Protein AF-A0A8J6MN60-F1 (afdb_monomer_lite)

Sequence (173 aa):
MIEAAKKAGSLRFRLPHSSLISVFGNDWFALKAEAFARFFGTPIFLAIQTVIVAFWIILNATGVFKFDVYPFILLNLAFSLQSAYAAPLILLAQTRQADRDKALSEADAQHREALALASEDRQRLGNEHTQQLLELLKLNTELTRTTHELSLRIEVLTEEMHKRLDRSVSAQS

Radius of gyration: 43.78 Å; chains: 1; bounding box: 80×64×124 Å

Structure (mmCIF, N/CA/C/O backbone):
data_AF-A0A8J6MN60-F1
#
_entry.id   AF-A0A8J6MN60-F1
#
loop_
_atom_site.group_PDB
_atom_site.id
_atom_site.type_symbol
_atom_site.label_atom_id
_atom_site.label_alt_id
_atom_site.label_comp_id
_atom_site.label_asym_id
_atom_site.label_entity_id
_atom_site.label_seq_id
_atom_site.pdbx_PDB_ins_code
_atom_site.Cartn_x
_atom_site.Cartn_y
_atom_site.Cartn_z
_atom_site.occupancy
_atom_site.B_iso_or_equiv
_atom_site.auth_seq_id
_atom_site.auth_comp_id
_atom_site.auth_asym_id
_atom_site.auth_atom_id
_atom_site.pdbx_PDB_model_num
ATOM 1 N N . MET A 1 1 ? -41.541 -16.739 13.805 1.00 48.38 1 MET A N 1
ATOM 2 C CA . MET A 1 1 ? -41.191 -15.363 13.373 1.00 48.38 1 MET A CA 1
ATOM 3 C C . MET A 1 1 ? -39.750 -14.937 13.693 1.00 48.38 1 MET A C 1
ATOM 5 O O . MET A 1 1 ? -39.304 -13.950 13.128 1.00 48.38 1 MET A O 1
ATOM 9 N N . ILE A 1 2 ? -38.986 -15.680 14.506 1.00 48.03 2 ILE A N 1
ATOM 10 C CA . ILE A 1 2 ? -37.600 -15.326 14.884 1.00 48.03 2 ILE A CA 1
ATOM 11 C C . ILE A 1 2 ? -36.569 -15.698 13.787 1.00 48.03 2 ILE A C 1
ATOM 13 O O . ILE A 1 2 ? -35.571 -15.005 13.605 1.00 48.03 2 ILE A O 1
ATOM 17 N N . GLU A 1 3 ? -36.858 -16.712 12.962 1.00 4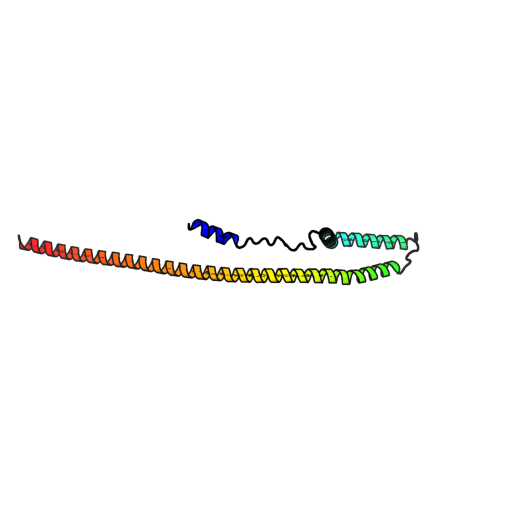5.72 3 GLU A N 1
ATOM 18 C CA . GLU A 1 3 ? -36.008 -17.151 11.836 1.00 45.72 3 GLU A CA 1
ATOM 19 C C . GLU A 1 3 ? -35.826 -16.075 10.742 1.00 45.72 3 GLU A C 1
ATOM 21 O O . GLU A 1 3 ? -34.760 -15.948 10.138 1.00 45.72 3 GLU A O 1
ATOM 26 N N . ALA A 1 4 ? -36.864 -15.262 10.501 1.00 47.38 4 ALA A N 1
ATOM 27 C CA . ALA A 1 4 ? -36.863 -14.240 9.453 1.00 47.38 4 ALA A CA 1
ATOM 28 C C . ALA A 1 4 ? -35.966 -13.036 9.803 1.00 47.38 4 ALA A C 1
ATOM 30 O O . ALA A 1 4 ? -35.353 -12.448 8.914 1.00 47.38 4 ALA A O 1
ATOM 31 N N . ALA A 1 5 ? -35.815 -12.720 11.095 1.00 51.69 5 ALA A N 1
ATOM 32 C CA . ALA A 1 5 ? -34.960 -11.630 11.569 1.00 51.69 5 ALA A CA 1
ATOM 33 C C . ALA A 1 5 ? -33.461 -11.987 11.512 1.00 51.69 5 ALA A C 1
ATOM 35 O O . ALA A 1 5 ? -32.629 -11.132 11.212 1.00 51.69 5 ALA A O 1
ATOM 36 N N . LYS A 1 6 ? -33.102 -13.266 11.705 1.00 51.50 6 LYS A N 1
ATOM 37 C CA . LYS A 1 6 ? -31.703 -13.732 11.641 1.00 51.50 6 LYS A CA 1
ATOM 38 C C . LYS A 1 6 ? -31.141 -13.721 10.213 1.00 51.50 6 LYS A C 1
ATOM 40 O O . LYS A 1 6 ? -29.946 -13.505 10.017 1.00 51.50 6 LYS A O 1
ATOM 45 N N . LYS A 1 7 ? -32.003 -13.890 9.204 1.00 48.72 7 LYS A N 1
ATOM 46 C CA . LYS A 1 7 ? -31.612 -13.850 7.784 1.00 48.72 7 LYS A CA 1
ATOM 47 C C . LYS A 1 7 ? -31.395 -12.423 7.258 1.00 48.72 7 LYS A C 1
ATOM 49 O O . LYS A 1 7 ? -30.645 -12.240 6.303 1.00 48.72 7 LYS A O 1
ATOM 54 N N . ALA A 1 8 ? -31.985 -11.415 7.906 1.00 51.19 8 ALA A N 1
ATOM 55 C CA . ALA A 1 8 ? -31.833 -10.007 7.533 1.00 51.19 8 ALA A CA 1
ATOM 56 C C . ALA A 1 8 ? -30.455 -9.420 7.914 1.00 51.19 8 ALA A C 1
ATOM 58 O O . ALA A 1 8 ? -29.955 -8.531 7.230 1.00 51.19 8 ALA A O 1
ATOM 59 N N . GLY A 1 9 ? -29.800 -9.946 8.958 1.00 50.69 9 GLY A N 1
ATOM 60 C CA . GLY A 1 9 ? -28.492 -9.458 9.419 1.00 50.69 9 G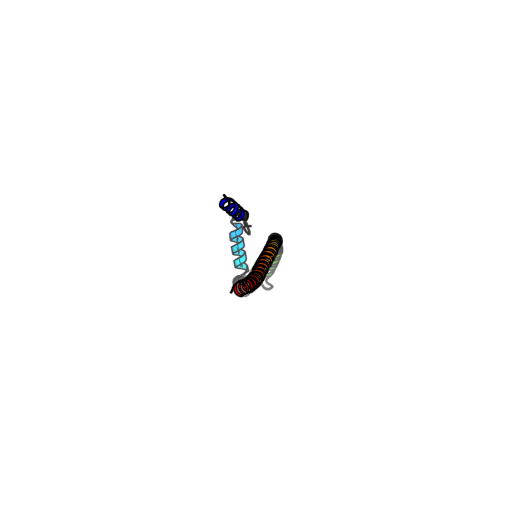LY A CA 1
ATOM 61 C C . GLY A 1 9 ? -27.297 -9.918 8.574 1.00 50.69 9 GLY A C 1
ATOM 62 O O . GLY A 1 9 ? -26.293 -9.215 8.493 1.00 50.69 9 GLY A O 1
ATOM 63 N N . SER A 1 10 ? -27.400 -11.066 7.893 1.00 56.12 10 SER A N 1
ATOM 64 C C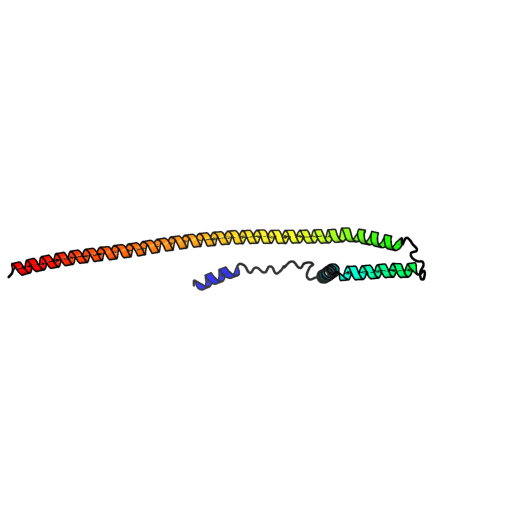A . SER A 1 10 ? -26.271 -11.655 7.148 1.00 56.12 10 SER A CA 1
ATOM 65 C C . SER A 1 10 ? -26.044 -11.035 5.761 1.00 56.12 10 SER A C 1
ATOM 67 O O . SER A 1 10 ? -25.042 -11.337 5.114 1.00 56.12 10 SER A O 1
ATOM 69 N N . LEU A 1 11 ? -26.966 -10.195 5.283 1.00 51.16 11 LEU A N 1
ATOM 70 C CA . LEU A 1 11 ? -26.906 -9.598 3.945 1.00 51.16 11 LEU A CA 1
ATOM 71 C C . LEU A 1 11 ? -26.395 -8.150 3.946 1.00 51.16 11 LEU A C 1
ATOM 73 O O . LEU A 1 11 ? -26.115 -7.617 2.876 1.00 51.16 11 LEU A O 1
ATOM 77 N N . ARG A 1 12 ? -26.202 -7.525 5.120 1.00 58.09 12 ARG A N 1
ATOM 78 C CA . ARG A 1 12 ? -25.795 -6.109 5.231 1.00 58.09 12 ARG A CA 1
ATOM 79 C C . ARG A 1 12 ? -24.393 -5.820 4.677 1.00 58.09 12 ARG A C 1
ATOM 81 O O . ARG A 1 12 ? -24.115 -4.691 4.301 1.00 58.09 12 ARG A O 1
ATOM 88 N N . PHE A 1 13 ? -23.536 -6.839 4.575 1.00 54.94 13 PHE A N 1
ATOM 89 C CA . PHE A 1 13 ? -22.166 -6.715 4.057 1.00 54.94 13 PHE A CA 1
ATOM 90 C C . PHE A 1 13 ? -21.996 -7.150 2.596 1.00 54.94 13 PHE A C 1
ATOM 92 O O . PHE A 1 13 ? -20.879 -7.169 2.092 1.00 54.94 13 PHE A O 1
ATOM 99 N N . ARG A 1 14 ? -23.085 -7.460 1.879 1.00 50.47 14 ARG A N 1
ATOM 100 C CA . ARG A 1 14 ? -23.050 -7.643 0.420 1.00 50.47 14 ARG A CA 1
ATOM 101 C C . ARG A 1 14 ? -23.583 -6.410 -0.305 1.00 50.47 14 ARG A C 1
ATOM 103 O O . ARG A 1 14 ? -24.479 -6.526 -1.135 1.00 50.47 14 ARG A O 1
ATOM 110 N N . LEU A 1 15 ? -23.020 -5.234 -0.017 1.00 60.06 15 LEU A N 1
ATOM 111 C CA . LEU A 1 15 ? -23.019 -4.196 -1.043 1.00 60.06 15 LEU A CA 1
ATOM 112 C C . LEU A 1 15 ? -21.987 -4.603 -2.100 1.00 60.06 15 LEU A C 1
ATOM 114 O O . LEU A 1 15 ? -20.828 -4.844 -1.752 1.00 60.06 15 LEU A O 1
ATOM 118 N N . PRO A 1 16 ? -22.385 -4.699 -3.375 1.00 50.56 16 PRO A N 1
ATOM 119 C CA . PRO A 1 16 ? -21.464 -5.006 -4.441 1.00 50.56 16 PRO A CA 1
ATOM 120 C C . PRO A 1 16 ? -20.548 -3.794 -4.581 1.00 50.56 16 PRO A C 1
ATOM 122 O O . PRO A 1 16 ? -20.933 -2.775 -5.145 1.00 50.56 16 PRO A O 1
ATOM 125 N N . HIS A 1 17 ? -19.311 -3.888 -4.103 1.00 52.78 17 HIS A N 1
ATOM 126 C CA . HIS A 1 17 ? -18.245 -3.079 -4.685 1.00 52.78 17 HIS A CA 1
ATOM 127 C C . HIS A 1 17 ? -17.970 -3.660 -6.078 1.00 52.78 17 HIS A C 1
ATOM 129 O O . HIS A 1 17 ? -16.925 -4.235 -6.321 1.00 52.78 17 HIS A O 1
ATOM 135 N N . SER A 1 18 ? -18.959 -3.608 -6.978 1.00 50.25 18 SER A N 1
ATOM 136 C CA . SER A 1 18 ? -18.836 -4.006 -8.382 1.00 50.25 18 SER A CA 1
ATOM 137 C C . SER A 1 18 ? -18.192 -2.906 -9.222 1.00 50.25 18 SER A C 1
ATOM 139 O O . SER A 1 18 ? -17.868 -3.136 -10.379 1.00 50.25 18 SER A O 1
ATOM 141 N N . SER A 1 19 ? -17.926 -1.738 -8.637 1.00 48.84 19 SER A N 1
ATOM 142 C CA . SER A 1 19 ? -16.917 -0.808 -9.137 1.00 48.84 19 SER A CA 1
ATOM 143 C C . SER A 1 19 ? -15.561 -1.136 -8.507 1.00 48.84 19 SER A C 1
ATOM 145 O O . SER A 1 19 ? -14.918 -0.283 -7.893 1.00 48.84 19 SER A O 1
ATOM 147 N N . LEU A 1 20 ? -15.130 -2.397 -8.616 1.00 51.47 20 LEU A N 1
ATOM 148 C CA . LEU A 1 20 ? -13.723 -2.733 -8.450 1.00 51.47 20 LEU A CA 1
ATOM 149 C C . LEU A 1 20 ? -12.973 -1.967 -9.532 1.00 51.47 20 LEU A C 1
ATOM 151 O O . LEU A 1 20 ? -13.013 -2.349 -10.695 1.00 51.47 20 LEU A O 1
ATOM 155 N N . ILE A 1 21 ? -12.399 -0.831 -9.141 1.00 58.03 21 ILE A N 1
ATOM 156 C CA . ILE A 1 21 ? -11.013 -0.422 -9.386 1.00 58.03 21 ILE A CA 1
ATOM 157 C C . ILE A 1 21 ? -10.366 -1.258 -10.497 1.00 58.03 21 ILE A C 1
ATOM 159 O O . ILE A 1 21 ? -9.461 -2.060 -10.283 1.00 58.03 21 ILE A O 1
ATOM 163 N N . SER A 1 22 ? -10.855 -1.100 -11.720 1.00 53.47 22 SER A N 1
ATOM 164 C CA . SER A 1 22 ? -10.148 -1.604 -12.875 1.00 53.47 22 SER A CA 1
ATOM 165 C C . SER A 1 22 ? -8.894 -0.753 -12.951 1.00 53.47 22 SER A C 1
ATOM 167 O O . SER A 1 22 ? -8.986 0.469 -13.087 1.00 53.47 22 SER A O 1
ATOM 169 N N . VAL A 1 23 ? -7.738 -1.397 -12.825 1.00 56.84 23 VAL A N 1
ATOM 170 C CA . VAL A 1 23 ? -6.397 -0.795 -12.782 1.00 56.84 23 VAL A CA 1
ATOM 171 C C . VAL A 1 23 ? -6.194 0.256 -13.894 1.00 56.84 23 VAL A C 1
ATOM 173 O O . VAL A 1 23 ? -5.387 1.170 -13.737 1.00 56.84 23 VAL A O 1
ATOM 176 N N . PHE A 1 24 ? -6.976 0.183 -14.976 1.00 55.97 24 PHE A N 1
ATOM 177 C CA . PHE A 1 24 ? -6.960 1.089 -16.124 1.00 55.97 24 PHE A CA 1
ATOM 178 C C . PHE A 1 24 ? -8.322 1.233 -16.845 1.00 55.97 24 PHE A C 1
ATOM 180 O O . PHE A 1 24 ? -8.341 1.542 -18.033 1.00 55.97 24 PHE A O 1
ATOM 187 N N . GLY A 1 25 ? -9.452 1.011 -16.171 1.00 59.00 25 GLY A N 1
ATOM 188 C CA . GLY A 1 25 ? -10.741 0.841 -16.867 1.00 59.00 25 GLY A CA 1
ATOM 189 C C . GLY A 1 25 ? -10.924 -0.600 -17.359 1.00 59.00 25 GLY A C 1
ATOM 190 O O . GLY A 1 25 ? -9.960 -1.363 -17.413 1.00 59.00 25 GLY A O 1
ATOM 191 N N . ASN A 1 26 ? -12.130 -0.987 -17.776 1.00 64.94 26 ASN A N 1
ATOM 192 C CA . ASN A 1 26 ? -12.329 -2.179 -18.621 1.00 64.94 26 ASN A CA 1
ATOM 193 C C . ASN A 1 26 ? -11.971 -1.871 -20.095 1.00 64.94 26 ASN A C 1
ATOM 195 O O . ASN A 1 26 ? -12.577 -2.385 -21.032 1.00 64.94 26 ASN A O 1
ATOM 199 N N . ASP A 1 27 ? -11.013 -0.966 -20.285 1.00 74.06 27 ASP A N 1
ATOM 200 C CA . ASP A 1 27 ? -10.687 -0.335 -21.550 1.00 74.06 27 ASP A CA 1
ATOM 201 C C . ASP A 1 27 ? -9.469 -1.007 -22.189 1.00 74.06 27 ASP A C 1
ATOM 203 O O . ASP A 1 27 ? -8.622 -1.611 -21.528 1.00 74.06 27 ASP A O 1
ATOM 207 N N . TRP A 1 28 ? -9.308 -0.820 -23.497 1.00 76.69 28 TRP A N 1
ATOM 208 C CA . TRP A 1 28 ? -8.136 -1.272 -24.258 1.00 76.69 28 TRP A CA 1
ATOM 209 C C . TRP A 1 28 ? -6.788 -0.805 -23.663 1.00 76.69 28 TRP A C 1
ATOM 211 O O . TRP A 1 28 ? -5.768 -1.484 -23.808 1.00 76.69 28 TRP A O 1
ATOM 221 N N . PHE A 1 29 ? -6.775 0.327 -22.948 1.00 73.38 29 PHE A N 1
ATOM 222 C CA . PHE A 1 29 ? -5.589 0.845 -22.263 1.00 73.38 29 PHE A CA 1
ATOM 223 C C . PHE A 1 29 ? -5.137 -0.060 -21.104 1.00 73.38 29 PHE A C 1
ATOM 225 O O . PHE A 1 29 ? -3.939 -0.180 -20.854 1.00 73.38 29 PHE A O 1
ATOM 232 N N . ALA A 1 30 ? -6.071 -0.751 -20.448 1.00 72.19 30 ALA A N 1
ATOM 233 C CA . ALA A 1 30 ? -5.786 -1.671 -19.353 1.00 72.19 30 ALA A CA 1
ATOM 234 C C . ALA A 1 30 ? -5.016 -2.897 -19.787 1.00 72.19 30 ALA A C 1
ATOM 236 O O . ALA A 1 30 ? -3.959 -3.200 -19.236 1.00 72.19 30 ALA A O 1
ATOM 237 N N . LEU A 1 31 ? -5.515 -3.536 -20.839 1.00 78.81 31 LEU A N 1
ATOM 238 C CA . LEU A 1 31 ? -4.892 -4.702 -21.445 1.00 78.81 31 LEU A CA 1
ATOM 239 C C . LEU A 1 31 ? -3.482 -4.364 -21.940 1.00 78.81 31 LEU A C 1
ATOM 241 O O . LEU A 1 31 ? -2.538 -5.125 -21.728 1.00 78.81 31 LEU A O 1
ATOM 245 N N . LYS A 1 32 ? -3.317 -3.180 -22.546 1.00 78.25 32 LYS A N 1
ATOM 246 C CA . LYS A 1 32 ? -2.002 -2.690 -22.964 1.00 78.25 32 LYS A CA 1
ATOM 247 C C . LYS A 1 32 ? -1.069 -2.453 -21.791 1.00 78.25 32 LYS A C 1
ATOM 249 O O . LYS A 1 32 ? 0.076 -2.887 -21.845 1.00 78.25 32 LYS A O 1
ATOM 254 N N . ALA A 1 33 ? -1.525 -1.771 -20.753 1.00 76.12 33 ALA A N 1
ATOM 255 C CA . ALA A 1 33 ? -0.681 -1.471 -19.612 1.00 76.12 33 ALA A CA 1
ATOM 256 C C . ALA A 1 33 ? -0.289 -2.737 -18.828 1.00 76.12 33 ALA A C 1
ATOM 258 O O . ALA A 1 33 ? 0.848 -2.833 -18.377 1.00 76.12 33 ALA A O 1
ATOM 259 N N . GLU A 1 34 ? -1.165 -3.743 -18.747 1.00 78.94 34 GLU A N 1
ATOM 260 C CA . GLU A 1 34 ? -0.836 -5.067 -18.202 1.00 78.94 34 GLU A CA 1
ATOM 261 C C . GLU A 1 34 ? 0.218 -5.793 -19.057 1.00 78.94 34 GLU A C 1
ATOM 263 O O . GLU A 1 34 ? 1.160 -6.388 -18.531 1.00 78.94 34 GLU A O 1
ATOM 268 N N . ALA A 1 35 ? 0.103 -5.730 -20.388 1.00 80.12 35 ALA A N 1
ATOM 269 C CA . ALA A 1 35 ? 1.114 -6.275 -21.293 1.00 80.12 35 ALA A CA 1
ATOM 270 C C . ALA A 1 35 ? 2.468 -5.555 -21.148 1.00 80.12 35 ALA A C 1
ATOM 272 O O . ALA A 1 35 ? 3.499 -6.217 -21.040 1.00 80.12 35 ALA A O 1
ATOM 273 N N . PHE A 1 36 ? 2.469 -4.221 -21.069 1.00 79.06 36 PHE A N 1
ATOM 274 C CA . PHE A 1 36 ? 3.676 -3.427 -20.829 1.00 79.06 36 PHE A CA 1
ATOM 275 C C . PHE A 1 36 ? 4.312 -3.746 -19.471 1.00 79.06 36 PHE A C 1
ATOM 277 O O . PHE A 1 36 ? 5.519 -3.966 -19.410 1.00 79.06 36 PHE A O 1
ATOM 284 N N . ALA A 1 37 ? 3.525 -3.835 -18.397 1.00 79.69 37 ALA A N 1
ATOM 285 C CA . ALA A 1 37 ? 4.031 -4.164 -17.065 1.00 79.69 37 ALA A CA 1
ATOM 286 C C . ALA A 1 37 ? 4.705 -5.545 -17.031 1.00 79.69 37 ALA A C 1
ATOM 288 O O . ALA A 1 37 ? 5.811 -5.683 -16.508 1.00 79.69 37 ALA A O 1
ATOM 289 N N . ARG A 1 38 ? 4.086 -6.558 -17.652 1.00 80.69 38 ARG A N 1
ATOM 290 C CA . ARG A 1 38 ? 4.682 -7.900 -17.775 1.00 80.69 38 ARG A CA 1
ATOM 291 C C . ARG A 1 38 ? 5.956 -7.897 -18.619 1.00 80.69 38 ARG A C 1
ATOM 293 O O . ARG A 1 38 ? 6.916 -8.588 -18.283 1.00 80.69 38 ARG A O 1
ATOM 300 N N . PHE A 1 39 ? 5.986 -7.104 -19.687 1.00 80.56 39 PHE A N 1
ATOM 301 C CA . PHE A 1 39 ? 7.143 -7.002 -20.572 1.00 80.56 39 PHE A CA 1
ATOM 302 C C . PHE A 1 39 ? 8.359 -6.373 -19.874 1.00 80.56 39 PHE A C 1
ATOM 304 O O . PHE A 1 39 ? 9.443 -6.951 -19.907 1.00 80.56 39 PHE A O 1
ATOM 311 N N . PHE A 1 40 ? 8.178 -5.246 -19.177 1.00 79.94 40 PHE A N 1
ATOM 312 C CA . PHE A 1 40 ? 9.258 -4.575 -18.440 1.00 79.94 40 PHE A CA 1
ATOM 313 C C . PHE A 1 40 ? 9.704 -5.323 -17.173 1.00 79.94 40 PHE A C 1
ATOM 315 O O . PHE A 1 40 ? 10.838 -5.148 -16.738 1.00 79.94 40 PHE A O 1
ATOM 322 N N . GLY A 1 41 ? 8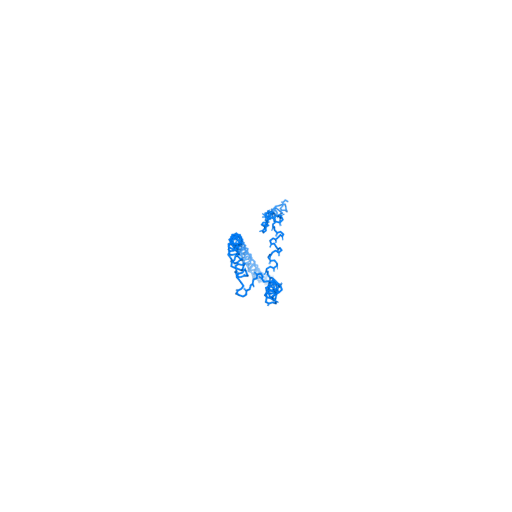.849 -6.170 -16.588 1.00 74.25 41 GLY A N 1
ATOM 323 C CA . GLY A 1 41 ? 9.186 -6.981 -15.411 1.00 74.25 41 GLY A CA 1
ATOM 324 C C . GLY A 1 41 ? 10.047 -8.217 -15.700 1.00 74.25 41 GLY A C 1
ATOM 325 O O . GLY A 1 41 ? 10.452 -8.906 -14.767 1.00 74.25 41 GLY A O 1
ATOM 326 N N . THR A 1 42 ? 10.329 -8.519 -16.972 1.00 88.44 42 THR A N 1
ATOM 327 C CA . THR A 1 42 ? 11.040 -9.739 -17.376 1.00 88.44 42 THR A CA 1
ATOM 328 C C . THR A 1 42 ? 12.487 -9.417 -17.789 1.00 88.44 42 THR A C 1
ATOM 330 O O . THR A 1 42 ? 12.694 -8.484 -18.568 1.00 88.44 42 THR A O 1
ATOM 333 N N . PRO A 1 43 ? 13.508 -10.208 -17.388 1.00 87.25 43 PRO A N 1
ATOM 334 C CA . PRO A 1 43 ? 14.911 -9.989 -17.795 1.00 87.25 43 PRO A CA 1
ATOM 335 C C . PRO A 1 43 ? 15.138 -10.054 -19.318 1.00 87.25 43 PRO A C 1
ATOM 337 O O . PRO A 1 43 ? 16.157 -9.594 -19.829 1.00 87.25 43 PRO A O 1
ATOM 340 N N . ILE A 1 44 ? 14.162 -10.589 -20.053 1.00 87.50 44 ILE A N 1
ATOM 341 C CA . ILE A 1 44 ? 14.142 -10.673 -21.515 1.00 87.50 44 ILE A CA 1
ATOM 342 C C . ILE A 1 44 ? 14.192 -9.283 -22.167 1.00 87.50 44 ILE A C 1
ATOM 344 O O . ILE A 1 44 ? 14.843 -9.136 -23.200 1.00 87.50 44 ILE A O 1
ATOM 348 N N . PHE A 1 45 ? 13.573 -8.255 -21.571 1.00 88.88 45 PHE A N 1
ATOM 349 C CA . PHE A 1 45 ? 13.612 -6.898 -22.127 1.00 88.88 45 PHE A CA 1
ATOM 350 C C . PHE A 1 45 ? 15.048 -6.369 -22.232 1.00 88.88 45 PHE A C 1
ATOM 352 O O . PHE A 1 45 ? 15.458 -5.883 -23.287 1.00 88.88 45 PHE A O 1
ATOM 359 N N . LEU A 1 46 ? 15.832 -6.529 -21.161 1.00 89.50 46 LEU A N 1
ATOM 360 C CA . LEU A 1 46 ? 17.232 -6.107 -21.134 1.00 89.50 46 LEU A CA 1
ATOM 361 C C . LEU A 1 46 ? 18.069 -6.885 -22.155 1.00 89.50 46 LEU A C 1
ATOM 363 O O . LEU A 1 46 ? 18.856 -6.279 -22.875 1.00 89.50 46 LEU A O 1
ATOM 367 N N . ALA A 1 47 ? 17.851 -8.197 -22.280 1.00 92.44 47 ALA A N 1
ATOM 368 C CA . ALA A 1 47 ? 18.555 -9.019 -23.264 1.00 92.44 47 ALA A CA 1
ATOM 369 C C . ALA A 1 47 ? 18.289 -8.556 -24.709 1.00 92.44 47 ALA A C 1
ATOM 371 O O . ALA A 1 47 ? 19.230 -8.383 -25.483 1.00 92.44 47 ALA A O 1
ATOM 372 N N . ILE A 1 48 ? 17.024 -8.298 -25.064 1.00 91.88 48 ILE A N 1
ATOM 373 C CA . ILE A 1 48 ? 16.651 -7.791 -26.394 1.00 91.88 48 ILE A CA 1
ATOM 374 C C . ILE A 1 48 ? 17.287 -6.416 -26.646 1.00 91.88 48 ILE A C 1
ATOM 376 O O . ILE A 1 48 ? 17.885 -6.207 -27.702 1.00 91.88 48 ILE A O 1
ATOM 380 N N . GLN A 1 49 ? 17.218 -5.498 -25.674 1.00 90.56 49 GLN A N 1
ATOM 381 C CA . GLN A 1 49 ? 17.820 -4.165 -25.779 1.00 90.56 49 GLN A CA 1
ATOM 382 C C . GLN A 1 49 ? 19.334 -4.252 -26.040 1.00 90.56 49 GLN A C 1
ATOM 384 O O . GLN A 1 49 ? 19.844 -3.579 -26.935 1.00 90.56 49 GLN A O 1
ATOM 389 N N . THR A 1 50 ? 20.055 -5.106 -25.307 1.00 91.81 50 THR A N 1
ATOM 390 C CA . THR A 1 50 ? 21.501 -5.302 -25.492 1.00 91.81 50 THR A CA 1
ATOM 391 C C . THR A 1 50 ? 21.834 -5.859 -26.874 1.00 91.81 50 THR A C 1
ATOM 393 O O . THR A 1 50 ? 22.775 -5.379 -27.504 1.00 91.81 50 THR A O 1
ATOM 396 N N . VAL A 1 51 ? 21.059 -6.825 -27.378 1.00 95.06 51 VAL A N 1
ATOM 397 C CA . VAL A 1 51 ? 21.266 -7.396 -28.720 1.00 95.06 51 VAL A CA 1
ATOM 398 C C . VAL A 1 51 ? 21.076 -6.339 -29.807 1.00 95.06 51 VAL A C 1
ATOM 400 O O . VAL A 1 51 ? 21.905 -6.248 -30.709 1.00 95.06 51 VAL A O 1
ATOM 403 N N . ILE A 1 52 ? 20.036 -5.506 -29.707 1.00 91.44 52 ILE A N 1
ATOM 404 C CA . ILE A 1 52 ? 19.777 -4.424 -30.671 1.00 91.44 52 ILE A CA 1
ATOM 405 C C . ILE A 1 52 ? 20.943 -3.428 -30.699 1.00 91.44 52 ILE A C 1
ATOM 407 O O . ILE A 1 52 ? 21.424 -3.065 -31.773 1.00 91.44 52 ILE A O 1
ATOM 411 N N . VAL A 1 53 ? 21.431 -3.015 -29.527 1.00 90.06 53 VAL A N 1
ATOM 412 C CA . VAL A 1 53 ? 22.551 -2.069 -29.408 1.00 90.06 53 VAL A CA 1
ATOM 413 C C . VAL A 1 53 ? 23.844 -2.672 -29.953 1.00 90.06 53 VAL A C 1
ATOM 415 O O . VAL A 1 53 ? 24.541 -2.027 -30.734 1.00 90.06 53 VAL A O 1
ATOM 418 N N . ALA A 1 54 ? 24.151 -3.919 -29.592 1.00 90.44 54 ALA A N 1
ATOM 419 C CA . ALA A 1 54 ? 25.328 -4.621 -30.093 1.00 90.44 54 ALA A CA 1
ATOM 420 C C . ALA A 1 54 ? 25.283 -4.769 -31.621 1.00 90.44 54 ALA A C 1
ATOM 422 O O . ALA A 1 54 ? 26.272 -4.496 -32.299 1.00 90.44 54 ALA A O 1
ATOM 423 N N . PHE A 1 55 ? 24.122 -5.130 -32.173 1.00 90.25 55 PHE A N 1
ATOM 424 C CA . PHE A 1 55 ? 23.912 -5.224 -33.614 1.00 90.25 55 PHE A CA 1
ATOM 425 C C . PHE A 1 55 ? 24.125 -3.876 -34.318 1.00 90.25 55 PHE A C 1
ATOM 427 O O . PHE A 1 55 ? 24.823 -3.818 -35.330 1.00 90.25 55 PHE A O 1
ATOM 434 N N . TRP A 1 56 ? 23.604 -2.780 -33.755 1.00 86.31 56 TRP A N 1
ATOM 435 C CA . TRP A 1 56 ? 23.798 -1.427 -34.287 1.00 86.31 56 TRP A CA 1
ATOM 436 C C . TRP A 1 56 ? 25.275 -1.020 -34.332 1.00 86.31 56 TRP A C 1
ATOM 438 O O . TRP A 1 56 ? 25.745 -0.487 -35.342 1.00 86.31 56 TRP A O 1
ATOM 448 N N . ILE A 1 57 ? 26.015 -1.305 -33.256 1.00 85.62 57 ILE A N 1
ATOM 449 C CA . ILE A 1 57 ? 27.454 -1.037 -33.169 1.00 85.62 57 ILE A CA 1
ATOM 450 C C . ILE A 1 57 ? 28.208 -1.856 -34.223 1.00 85.62 57 ILE A C 1
ATOM 452 O O . ILE A 1 57 ? 29.021 -1.291 -34.947 1.00 85.62 57 ILE A O 1
ATOM 456 N N . ILE A 1 58 ? 27.920 -3.157 -34.363 1.00 86.12 58 ILE A N 1
ATOM 457 C CA . ILE A 1 58 ? 28.590 -4.043 -35.333 1.00 86.12 58 ILE A CA 1
ATOM 458 C C . ILE A 1 58 ? 28.342 -3.581 -36.778 1.00 86.12 58 ILE A C 1
ATOM 460 O O . ILE A 1 58 ? 29.284 -3.508 -37.571 1.00 86.12 58 ILE A O 1
ATOM 464 N N . LEU A 1 59 ? 27.102 -3.227 -37.134 1.00 84.12 59 LEU A N 1
ATOM 465 C CA . LEU A 1 59 ? 26.776 -2.746 -38.482 1.00 84.12 59 LEU A CA 1
ATOM 466 C C . LEU A 1 59 ? 27.495 -1.437 -38.841 1.00 84.12 59 LEU A C 1
ATOM 468 O O . LEU A 1 59 ? 27.988 -1.298 -39.960 1.00 84.12 59 LEU A O 1
ATOM 472 N N . ASN A 1 60 ? 27.587 -0.488 -37.904 1.00 81.31 60 ASN A N 1
ATOM 473 C CA . ASN A 1 60 ? 28.276 0.783 -38.149 1.00 81.31 60 ASN A CA 1
ATOM 474 C C . ASN A 1 60 ? 29.808 0.629 -38.095 1.00 81.31 60 ASN A C 1
ATOM 476 O O . ASN A 1 60 ? 30.517 1.249 -38.887 1.00 81.31 60 ASN A O 1
ATOM 480 N N . ALA A 1 61 ? 30.333 -0.239 -37.222 1.00 77.75 61 ALA A N 1
ATOM 481 C CA . ALA A 1 61 ? 31.768 -0.504 -37.099 1.00 77.75 61 ALA A CA 1
ATOM 482 C C . ALA A 1 61 ? 32.352 -1.248 -38.312 1.00 77.75 61 ALA A C 1
ATOM 484 O O . ALA A 1 61 ? 33.496 -1.008 -38.687 1.00 77.75 61 ALA A O 1
ATOM 485 N N . THR A 1 62 ? 31.570 -2.121 -38.957 1.00 77.75 62 THR A N 1
ATOM 486 C CA . THR A 1 62 ? 31.986 -2.845 -40.175 1.00 77.75 62 THR A CA 1
ATOM 487 C C . THR A 1 62 ? 31.996 -1.969 -41.434 1.00 77.75 62 THR A C 1
ATOM 489 O O . THR A 1 62 ? 32.423 -2.421 -42.493 1.00 77.75 62 THR A O 1
ATOM 492 N N . GLY A 1 63 ? 31.566 -0.703 -41.339 1.00 65.88 63 GLY A N 1
ATOM 493 C CA . GLY A 1 63 ? 31.669 0.277 -42.423 1.00 65.88 63 GLY A CA 1
ATOM 494 C C . GLY A 1 63 ? 30.723 0.041 -43.604 1.00 65.88 63 GLY A C 1
ATOM 495 O O . GLY A 1 63 ? 30.826 0.756 -44.600 1.00 65.88 63 GLY A O 1
ATOM 496 N N . VAL A 1 64 ? 29.796 -0.920 -43.493 1.00 61.78 64 VAL A N 1
ATOM 497 C CA . VAL A 1 64 ? 28.796 -1.249 -44.527 1.00 61.78 64 VAL A CA 1
ATOM 498 C C . VAL A 1 64 ? 27.823 -0.082 -44.733 1.00 61.78 64 VAL A C 1
ATOM 500 O O . VAL A 1 64 ? 27.455 0.232 -45.861 1.00 61.78 64 VAL A O 1
ATOM 503 N N . PHE A 1 65 ? 27.479 0.619 -43.649 1.00 60.34 65 PHE A N 1
ATOM 504 C CA . PHE A 1 65 ? 26.733 1.875 -43.660 1.00 60.34 65 PHE A CA 1
ATOM 505 C C . PHE A 1 65 ? 27.450 2.882 -42.749 1.00 60.34 65 PHE A C 1
ATOM 507 O O . PHE A 1 65 ? 27.504 2.695 -41.538 1.00 60.34 65 PHE A O 1
ATOM 514 N N . LYS A 1 66 ? 28.013 3.964 -43.307 1.00 62.72 66 LYS A N 1
ATOM 515 C CA . LYS A 1 66 ? 28.672 5.048 -42.540 1.00 62.72 66 LYS A CA 1
ATOM 516 C C . LYS A 1 66 ? 27.654 6.040 -41.958 1.00 62.72 66 LYS A C 1
ATOM 518 O O . LYS A 1 66 ? 27.783 7.244 -42.155 1.00 62.72 66 LYS A O 1
ATOM 523 N N . PHE A 1 67 ? 26.606 5.532 -41.318 1.00 66.56 67 PHE A N 1
ATOM 524 C CA . PHE A 1 67 ? 25.520 6.371 -40.807 1.00 66.56 67 PHE A CA 1
ATOM 525 C C . PHE A 1 67 ? 25.861 6.969 -39.431 1.00 66.56 67 PHE A C 1
ATOM 527 O O . PHE A 1 67 ? 25.505 8.112 -39.166 1.00 66.56 67 PHE A O 1
ATOM 534 N N . ASP A 1 68 ? 26.602 6.233 -38.588 1.00 71.50 68 ASP A N 1
ATOM 535 C CA . ASP A 1 68 ? 27.025 6.670 -37.249 1.00 71.50 68 ASP A CA 1
ATOM 536 C C . ASP A 1 68 ? 28.466 6.202 -36.940 1.00 71.50 68 ASP A C 1
ATOM 538 O O . ASP A 1 68 ? 28.697 5.171 -36.308 1.00 71.50 68 ASP A O 1
ATOM 542 N N . VAL A 1 69 ? 29.465 6.930 -37.457 1.00 69.44 69 VAL A N 1
ATOM 543 C CA . VAL A 1 69 ? 30.898 6.651 -37.222 1.00 69.44 69 VAL A CA 1
ATOM 544 C C . VAL A 1 69 ? 31.268 7.013 -35.776 1.00 69.44 69 VAL A C 1
ATOM 546 O O . VAL A 1 69 ? 30.685 7.926 -35.193 1.00 69.44 69 VAL A O 1
ATOM 549 N N . TYR A 1 70 ? 32.236 6.302 -35.185 1.00 67.94 70 TYR A N 1
ATOM 550 C CA . TYR A 1 70 ? 32.761 6.586 -33.842 1.00 67.94 70 TYR A CA 1
ATOM 551 C C . TYR A 1 70 ? 32.990 8.102 -33.661 1.00 67.94 70 TYR A C 1
ATOM 553 O O . TYR A 1 70 ? 33.740 8.673 -34.461 1.00 67.94 70 TYR A O 1
ATOM 561 N N . PRO A 1 71 ? 32.338 8.777 -32.686 1.00 68.50 71 PRO A N 1
ATOM 562 C CA . PRO A 1 71 ? 31.861 8.284 -31.381 1.00 68.50 71 PRO A CA 1
ATOM 563 C C . PRO A 1 71 ? 30.334 8.022 -31.226 1.00 68.50 71 PRO A C 1
ATOM 565 O O . PRO A 1 71 ? 29.787 8.258 -30.149 1.00 68.50 71 PRO A O 1
ATOM 568 N N . PHE A 1 72 ? 29.635 7.519 -32.253 1.00 82.25 72 PHE A N 1
ATOM 569 C CA . PHE A 1 72 ? 28.208 7.119 -32.196 1.00 82.25 72 PHE A CA 1
ATOM 570 C C . PHE A 1 72 ? 27.255 8.213 -31.665 1.00 82.25 72 PHE A C 1
ATOM 572 O O . PHE A 1 72 ? 26.586 8.061 -30.635 1.00 82.25 72 PHE A O 1
ATOM 579 N N . ILE A 1 73 ? 27.225 9.366 -32.336 1.00 84.88 73 ILE A N 1
ATOM 580 C CA . ILE A 1 73 ? 26.453 10.532 -31.886 1.00 84.88 73 ILE A CA 1
ATOM 581 C C . ILE A 1 73 ? 24.943 10.272 -31.924 1.00 84.88 73 ILE A C 1
ATOM 583 O O . ILE A 1 73 ? 24.223 10.716 -31.029 1.00 84.88 73 ILE A O 1
ATOM 587 N N . LEU A 1 74 ? 24.459 9.525 -32.920 1.00 86.00 74 LEU A N 1
ATOM 588 C CA . LEU A 1 74 ? 23.030 9.253 -33.076 1.00 86.00 74 LEU A CA 1
ATOM 589 C C . LEU A 1 74 ? 22.539 8.272 -32.015 1.00 86.00 74 LEU A C 1
ATOM 591 O O . LEU A 1 74 ? 21.477 8.489 -31.432 1.00 86.00 74 LEU A O 1
ATOM 595 N N . LEU A 1 75 ? 23.330 7.237 -31.720 1.00 87.50 75 LEU A N 1
ATOM 596 C CA . LEU A 1 75 ? 23.025 6.296 -30.645 1.00 87.50 75 LEU A CA 1
ATOM 597 C C . LEU A 1 75 ? 22.945 7.010 -29.287 1.00 87.50 75 LEU A C 1
ATOM 599 O O . LEU A 1 75 ? 21.981 6.831 -28.542 1.00 87.50 75 LEU A O 1
ATOM 603 N N . ASN A 1 76 ? 23.922 7.869 -28.989 1.00 88.44 76 ASN A N 1
ATOM 604 C CA . ASN A 1 76 ? 23.931 8.660 -27.758 1.00 88.44 76 ASN A CA 1
ATOM 605 C C . ASN A 1 76 ? 22.736 9.618 -27.673 1.00 88.44 76 ASN A C 1
ATOM 607 O O . ASN A 1 76 ? 22.119 9.754 -26.611 1.00 88.44 76 ASN A O 1
ATOM 611 N N . LEU A 1 77 ? 22.368 10.252 -28.788 1.00 89.56 77 LEU A N 1
ATOM 612 C CA . LEU A 1 77 ? 21.206 11.132 -28.846 1.00 89.56 77 LEU A CA 1
ATOM 613 C C . LEU A 1 77 ? 19.903 10.354 -28.609 1.00 89.56 77 LEU A C 1
ATOM 615 O O . LEU A 1 77 ? 19.051 10.803 -27.841 1.00 89.56 77 LEU A O 1
ATOM 619 N N . ALA A 1 78 ? 19.770 9.167 -29.204 1.00 90.00 78 ALA A N 1
ATOM 620 C CA . ALA A 1 78 ? 18.611 8.301 -29.020 1.00 90.00 78 ALA A CA 1
ATOM 621 C C . ALA A 1 78 ? 18.452 7.863 -27.556 1.00 90.00 78 ALA A C 1
ATOM 623 O O . ALA A 1 78 ? 17.358 7.974 -27.006 1.00 90.00 78 ALA A O 1
ATOM 624 N N . PHE A 1 79 ? 19.533 7.444 -26.891 1.00 91.06 79 PHE A N 1
ATOM 625 C CA . PHE A 1 79 ? 19.503 7.095 -25.465 1.00 91.06 79 PHE A CA 1
ATOM 626 C C . PHE A 1 79 ? 19.191 8.283 -24.554 1.00 91.06 79 PHE A C 1
ATOM 628 O O . PHE A 1 79 ? 18.451 8.141 -23.573 1.00 91.06 79 PHE A O 1
ATOM 635 N N . SER A 1 80 ? 19.727 9.459 -24.884 1.00 93.81 80 SER A N 1
ATOM 636 C CA . SER A 1 80 ? 19.443 10.691 -24.145 1.00 93.81 80 SER A CA 1
ATOM 637 C C . SER A 1 80 ? 17.955 11.029 -24.223 1.00 93.81 80 SER A C 1
ATOM 639 O O . SER A 1 80 ? 17.317 11.270 -23.198 1.00 93.81 80 SER A O 1
ATOM 641 N N . LEU A 1 81 ? 17.368 10.950 -25.421 1.00 93.75 81 LEU A N 1
ATOM 642 C CA . LEU A 1 81 ? 15.935 11.153 -25.620 1.00 93.75 81 LEU A CA 1
ATOM 643 C C . LEU A 1 81 ? 15.095 10.061 -24.940 1.00 93.75 81 LEU A C 1
ATOM 645 O O . LEU A 1 81 ? 14.090 10.373 -24.303 1.00 93.75 81 LEU A O 1
ATOM 649 N N . GLN A 1 82 ? 15.518 8.796 -25.031 1.00 94.12 82 GLN A N 1
ATOM 650 C CA . GLN A 1 82 ? 14.849 7.669 -24.379 1.00 94.12 82 GLN A CA 1
ATOM 651 C C . GLN A 1 82 ? 14.733 7.911 -22.872 1.00 94.12 82 GLN A C 1
ATOM 653 O O . GLN A 1 82 ? 13.654 7.760 -22.304 1.00 94.12 82 GLN A O 1
ATOM 658 N N . SER A 1 83 ? 15.822 8.344 -22.237 1.00 93.25 83 SER A N 1
ATOM 659 C CA . SER A 1 83 ? 15.851 8.655 -20.805 1.00 93.25 83 SER A CA 1
ATOM 660 C C . SER A 1 83 ? 14.989 9.877 -20.475 1.00 93.25 83 SER A C 1
ATOM 662 O O . SER A 1 83 ? 14.210 9.845 -19.521 1.00 93.25 83 SER A O 1
ATOM 664 N N . ALA A 1 84 ? 15.073 10.926 -21.299 1.00 96.06 84 ALA A N 1
ATOM 665 C CA . ALA A 1 84 ? 14.314 12.160 -21.118 1.00 96.06 84 ALA A CA 1
ATOM 666 C C . ALA A 1 84 ? 12.794 11.951 -21.204 1.00 96.06 84 ALA A C 1
ATOM 668 O O . ALA A 1 84 ? 12.057 12.599 -20.466 1.00 96.06 84 ALA A O 1
ATOM 669 N N . TYR A 1 85 ? 12.314 11.043 -22.061 1.00 94.69 85 TYR A N 1
ATOM 670 C CA . TYR A 1 85 ? 10.889 10.705 -22.152 1.00 94.69 85 TYR A CA 1
ATOM 671 C C . TYR A 1 85 ? 10.456 9.640 -21.133 1.00 94.69 85 TYR A C 1
ATOM 673 O O . TYR A 1 85 ? 9.324 9.667 -20.647 1.00 94.69 85 TYR A O 1
ATOM 681 N N . ALA A 1 86 ? 11.353 8.722 -20.761 1.00 91.12 86 ALA A N 1
ATOM 682 C CA . ALA A 1 86 ? 11.063 7.713 -19.749 1.00 91.12 86 ALA A CA 1
ATOM 683 C C . ALA A 1 86 ? 10.793 8.345 -18.378 1.00 91.12 86 ALA A C 1
ATOM 685 O O . ALA A 1 86 ? 9.819 7.974 -17.732 1.00 91.12 86 ALA A O 1
ATOM 686 N N . ALA A 1 87 ? 11.596 9.324 -17.949 1.00 93.50 87 ALA A N 1
ATOM 687 C CA . ALA A 1 87 ? 11.449 9.968 -16.642 1.00 93.50 87 ALA A CA 1
ATOM 688 C C . ALA A 1 87 ? 10.031 10.527 -16.358 1.00 93.50 87 ALA A C 1
ATOM 690 O O . ALA A 1 87 ? 9.438 10.132 -15.352 1.00 93.50 87 ALA A O 1
ATOM 691 N N . PRO A 1 88 ? 9.428 11.381 -17.212 1.00 93.12 88 PRO A N 1
ATOM 692 C CA . PRO A 1 88 ? 8.077 11.892 -16.981 1.00 93.12 88 PRO A CA 1
ATOM 693 C C . PRO A 1 88 ? 7.000 10.807 -17.103 1.00 93.12 88 PRO A C 1
ATOM 695 O O . PRO A 1 88 ? 6.015 10.846 -16.370 1.00 93.12 88 PRO A O 1
ATOM 698 N N . LEU A 1 89 ? 7.176 9.816 -17.984 1.00 88.00 89 LEU A N 1
ATOM 699 C CA . LEU A 1 89 ? 6.229 8.705 -18.113 1.00 88.00 89 LEU A CA 1
ATOM 700 C C . LEU A 1 89 ? 6.239 7.819 -16.860 1.00 88.00 89 LEU A C 1
ATOM 702 O O . LEU A 1 89 ? 5.179 7.439 -16.365 1.00 88.00 89 LEU A O 1
ATOM 706 N N . ILE A 1 90 ? 7.426 7.543 -16.314 1.00 89.38 90 ILE A N 1
ATOM 707 C CA . ILE A 1 90 ? 7.602 6.839 -15.042 1.00 89.38 90 ILE A CA 1
ATOM 708 C C . ILE A 1 90 ? 6.978 7.653 -13.910 1.00 89.38 90 ILE A C 1
ATOM 710 O O . ILE A 1 90 ? 6.242 7.083 -13.113 1.00 89.38 90 ILE A O 1
ATOM 714 N N . LEU A 1 91 ? 7.196 8.970 -13.863 1.00 91.69 91 LEU A N 1
ATOM 715 C CA . LEU A 1 91 ? 6.601 9.834 -12.842 1.00 91.69 91 LEU A CA 1
ATOM 716 C C . LEU A 1 91 ? 5.065 9.809 -12.898 1.00 91.69 91 LEU A C 1
ATOM 718 O O . LEU A 1 91 ? 4.422 9.659 -11.866 1.00 91.69 91 LEU A O 1
ATOM 722 N N . LEU A 1 92 ? 4.469 9.869 -14.092 1.00 88.06 92 LEU A N 1
ATOM 723 C CA . LEU A 1 92 ? 3.019 9.731 -14.277 1.00 88.06 92 LEU A CA 1
ATOM 724 C C . LEU A 1 92 ? 2.501 8.341 -13.877 1.00 88.06 92 LEU A C 1
ATOM 726 O O . LEU A 1 92 ? 1.396 8.209 -13.351 1.00 88.06 92 LEU A O 1
ATOM 730 N N . ALA A 1 93 ? 3.275 7.286 -14.136 1.00 85.62 93 ALA A N 1
ATOM 731 C CA . ALA A 1 93 ? 2.930 5.944 -13.684 1.00 85.62 93 ALA A CA 1
ATOM 732 C C . ALA A 1 93 ? 3.005 5.837 -12.152 1.00 85.62 93 ALA A C 1
ATOM 734 O O . ALA A 1 93 ? 2.113 5.245 -11.544 1.00 85.62 93 ALA A O 1
ATOM 735 N N . GLN A 1 94 ? 4.018 6.454 -11.540 1.00 87.69 94 GLN A N 1
ATOM 736 C CA . GLN A 1 94 ? 4.230 6.484 -10.095 1.00 87.69 94 GLN A CA 1
ATOM 737 C C . GLN A 1 94 ? 3.160 7.294 -9.368 1.00 87.69 94 GLN A C 1
ATOM 739 O O . GLN A 1 94 ? 2.635 6.805 -8.377 1.00 87.69 94 GLN A O 1
ATOM 744 N N . THR A 1 95 ? 2.768 8.475 -9.855 1.00 88.31 95 THR A N 1
ATOM 745 C CA . THR A 1 95 ? 1.683 9.257 -9.231 1.00 88.31 95 THR A CA 1
ATOM 746 C C . THR A 1 95 ? 0.374 8.474 -9.235 1.00 88.31 95 THR A C 1
ATOM 748 O O . THR A 1 95 ? -0.269 8.337 -8.200 1.00 88.31 95 THR A O 1
ATOM 751 N N . ARG A 1 96 ? 0.039 7.827 -10.359 1.00 85.06 96 ARG A N 1
ATOM 752 C CA . ARG A 1 96 ? -1.139 6.949 -10.443 1.00 85.06 96 ARG A CA 1
ATOM 753 C C . ARG A 1 96 ? -1.032 5.698 -9.570 1.00 85.06 96 ARG A C 1
ATOM 755 O O . ARG A 1 96 ? -2.054 5.175 -9.136 1.00 85.06 96 ARG A O 1
ATOM 762 N N . GLN A 1 97 ? 0.166 5.151 -9.369 1.00 85.00 97 GLN A N 1
ATOM 763 C CA . GLN A 1 97 ? 0.383 4.057 -8.417 1.00 85.00 97 GLN A CA 1
ATOM 764 C C . GLN A 1 97 ? 0.184 4.546 -6.978 1.00 85.00 97 GLN A C 1
ATOM 766 O O . GLN A 1 97 ? -0.604 3.943 -6.261 1.00 85.00 97 GLN A O 1
ATOM 771 N N . ALA A 1 98 ? 0.775 5.680 -6.604 1.00 89.12 98 ALA A N 1
ATOM 772 C CA . ALA A 1 98 ? 0.671 6.260 -5.269 1.00 89.12 98 ALA A CA 1
ATOM 773 C C . ALA A 1 98 ? -0.773 6.621 -4.882 1.00 89.12 98 ALA A C 1
ATOM 775 O O . ALA A 1 98 ? -1.197 6.320 -3.769 1.00 89.12 98 ALA A O 1
ATOM 776 N N . ASP A 1 99 ? -1.556 7.198 -5.801 1.00 87.31 99 ASP A N 1
ATOM 777 C CA . ASP A 1 99 ? -2.975 7.495 -5.557 1.00 87.31 99 ASP A CA 1
ATOM 778 C C . ASP A 1 99 ? -3.781 6.218 -5.259 1.00 87.31 99 ASP A C 1
ATOM 780 O O . ASP A 1 99 ? -4.654 6.207 -4.388 1.00 87.31 99 ASP A O 1
ATOM 784 N N . ARG A 1 100 ? -3.466 5.115 -5.954 1.00 82.19 100 ARG A N 1
ATOM 785 C CA . ARG A 1 100 ? -4.094 3.806 -5.714 1.00 82.19 100 ARG A CA 1
ATOM 786 C C . ARG A 1 100 ? -3.665 3.203 -4.388 1.00 82.19 100 ARG A C 1
ATOM 788 O O . ARG A 1 100 ? -4.524 2.738 -3.644 1.00 82.19 100 ARG A O 1
ATOM 795 N N . ASP A 1 101 ? -2.372 3.225 -4.094 1.00 88.56 101 ASP A N 1
ATOM 796 C CA . ASP A 1 101 ? -1.832 2.684 -2.848 1.00 88.56 101 ASP A CA 1
ATOM 797 C C . ASP A 1 101 ? -2.409 3.433 -1.643 1.00 88.56 101 ASP A C 1
ATOM 799 O O . ASP A 1 101 ? -2.773 2.816 -0.642 1.00 88.56 101 ASP A O 1
ATOM 803 N N . LYS A 1 102 ? -2.599 4.752 -1.771 1.00 90.25 102 LYS A N 1
ATOM 804 C CA . LYS A 1 102 ? -3.280 5.570 -0.768 1.00 90.25 102 LYS A CA 1
ATOM 805 C C . LYS A 1 102 ? -4.737 5.147 -0.578 1.00 90.25 102 LYS A C 1
ATOM 807 O O . LYS A 1 102 ? -5.135 4.876 0.550 1.00 90.25 102 LYS A O 1
ATOM 812 N N . ALA A 1 103 ? -5.515 5.032 -1.657 1.00 88.25 103 ALA A N 1
ATOM 813 C CA . ALA A 1 103 ? -6.916 4.612 -1.572 1.00 88.25 103 ALA A CA 1
ATOM 814 C C . ALA A 1 103 ? -7.070 3.202 -0.970 1.00 88.25 103 ALA A C 1
ATOM 816 O O . ALA A 1 103 ? -7.958 2.964 -0.151 1.00 88.25 103 ALA A O 1
ATOM 817 N N . LEU A 1 104 ? -6.185 2.272 -1.340 1.00 87.69 104 LEU A N 1
ATOM 818 C CA . LEU A 1 104 ? -6.159 0.924 -0.774 1.00 87.69 104 LEU A CA 1
ATOM 819 C C . LEU A 1 104 ? -5.805 0.951 0.718 1.00 87.69 104 LEU A C 1
ATOM 821 O O . LEU A 1 104 ? -6.462 0.281 1.511 1.00 87.69 104 LEU A O 1
ATOM 825 N N . SER A 1 105 ? -4.806 1.746 1.106 1.00 92.62 105 SER A N 1
ATOM 826 C CA . SER A 1 105 ? -4.411 1.914 2.506 1.00 92.62 105 SER A CA 1
ATOM 827 C C . SER A 1 105 ? -5.524 2.531 3.355 1.00 92.62 105 SER A C 1
ATOM 829 O O . SER A 1 105 ? -5.698 2.129 4.502 1.00 92.62 105 SER A O 1
ATOM 831 N N . GLU A 1 106 ? -6.272 3.499 2.823 1.00 92.94 106 GLU A N 1
ATOM 832 C CA . GLU A 1 106 ? -7.408 4.116 3.518 1.00 92.94 106 GLU A CA 1
ATOM 833 C C . GLU A 1 106 ? -8.553 3.114 3.713 1.00 92.94 106 GLU A C 1
ATOM 835 O O . GLU A 1 106 ? -9.082 2.991 4.818 1.00 92.94 106 GLU A O 1
ATOM 840 N N . ALA A 1 107 ? -8.898 2.348 2.673 1.00 90.50 107 ALA A N 1
ATOM 841 C CA . ALA A 1 107 ? -9.922 1.309 2.763 1.00 90.50 107 ALA A CA 1
ATOM 842 C C . ALA A 1 107 ? -9.536 0.204 3.761 1.00 90.50 107 ALA A C 1
ATOM 844 O O . ALA A 1 107 ? -10.372 -0.246 4.546 1.00 90.50 107 ALA A O 1
ATOM 845 N N . ASP A 1 108 ? -8.268 -0.212 3.766 1.00 92.88 108 ASP A N 1
ATOM 846 C CA . ASP A 1 108 ? -7.760 -1.202 4.715 1.00 92.88 108 ASP A CA 1
ATOM 847 C C . ASP A 1 108 ? -7.754 -0.662 6.154 1.00 92.88 108 ASP A C 1
ATOM 849 O O . ASP A 1 108 ? -8.169 -1.363 7.077 1.00 92.88 108 ASP A O 1
ATOM 853 N N . ALA A 1 109 ? -7.383 0.605 6.362 1.00 94.06 109 ALA A N 1
ATOM 854 C CA . ALA A 1 109 ? -7.468 1.247 7.674 1.00 94.06 109 ALA A CA 1
ATOM 855 C C . ALA A 1 109 ? -8.913 1.267 8.204 1.00 94.06 109 ALA A C 1
ATOM 857 O O . ALA A 1 109 ? -9.163 0.805 9.317 1.00 94.06 109 ALA A O 1
ATOM 858 N N . GLN A 1 110 ? -9.874 1.694 7.379 1.00 94.62 110 GLN A N 1
ATOM 859 C CA . GLN A 1 110 ? -11.299 1.674 7.732 1.00 94.62 110 GLN A CA 1
ATOM 860 C C . GLN A 1 110 ? -11.798 0.255 8.028 1.00 94.62 110 GLN A C 1
ATOM 862 O O . GLN A 1 110 ? -12.569 0.037 8.965 1.00 94.62 110 GLN A O 1
ATOM 867 N N . HIS A 1 111 ? -11.351 -0.734 7.248 1.00 91.81 111 HIS A N 1
ATOM 868 C CA . HIS A 1 111 ? -11.712 -2.127 7.475 1.00 91.81 111 HIS A CA 1
ATOM 869 C C . HIS A 1 111 ? -11.184 -2.639 8.820 1.00 91.81 111 HIS A C 1
ATOM 871 O O . HIS A 1 111 ? -11.930 -3.267 9.575 1.00 91.81 111 HIS A O 1
ATOM 877 N N . ARG A 1 112 ? -9.925 -2.333 9.157 1.00 94.19 112 ARG A N 1
ATOM 878 C CA . ARG A 1 112 ? -9.320 -2.696 10.446 1.00 94.19 112 ARG A CA 1
ATOM 879 C C . ARG A 1 112 ? -10.040 -2.040 11.619 1.00 94.19 112 ARG A C 1
ATOM 881 O O . ARG A 1 112 ? -10.301 -2.722 12.605 1.00 94.19 112 ARG A O 1
ATOM 888 N N . GLU A 1 113 ? -10.403 -0.764 11.508 1.00 95.75 113 GLU A N 1
ATOM 889 C CA . GLU A 1 113 ? -11.190 -0.068 12.534 1.00 95.75 113 GLU A CA 1
ATOM 890 C C . GLU A 1 113 ? -12.563 -0.723 12.733 1.00 95.75 113 GLU A C 1
ATOM 892 O O . GLU A 1 113 ? -12.955 -1.018 13.862 1.00 95.75 113 GLU A O 1
ATOM 897 N N . ALA A 1 114 ? -13.272 -1.045 11.646 1.00 94.62 114 ALA A N 1
ATOM 898 C CA . ALA A 1 114 ? -14.561 -1.730 11.725 1.00 94.62 114 ALA A CA 1
ATOM 899 C C . ALA A 1 114 ? -14.448 -3.124 12.371 1.00 94.62 114 ALA A C 1
ATOM 901 O O . ALA A 1 114 ? -15.306 -3.513 13.167 1.00 94.62 114 ALA A O 1
ATOM 902 N N . LEU A 1 115 ? -13.386 -3.874 12.055 1.00 95.06 115 LEU A N 1
ATOM 903 C CA . LEU A 1 115 ? -13.103 -5.163 12.688 1.00 95.06 115 LEU A CA 1
ATOM 904 C C . LEU A 1 115 ? -12.775 -5.014 14.176 1.00 95.06 115 LEU A C 1
ATOM 906 O O . LEU A 1 115 ? -13.251 -5.823 14.973 1.00 95.06 115 LEU A O 1
ATOM 910 N N . ALA A 1 116 ? -12.003 -3.992 14.553 1.00 95.56 116 ALA A N 1
ATOM 911 C CA . ALA A 1 116 ? -11.674 -3.707 15.945 1.00 95.56 116 ALA A CA 1
ATOM 912 C C . ALA A 1 116 ? -12.943 -3.425 16.763 1.00 95.56 116 ALA A C 1
ATOM 914 O O . ALA A 1 116 ? -13.173 -4.100 17.768 1.00 95.56 116 ALA A O 1
ATOM 915 N N . LEU A 1 117 ? -13.822 -2.542 16.280 1.00 96.00 117 LEU A N 1
ATOM 916 C CA . LEU A 1 117 ? -15.107 -2.249 16.927 1.00 96.00 117 LEU A CA 1
ATOM 917 C C . LEU A 1 117 ? -15.987 -3.504 17.052 1.00 96.00 117 LEU A C 1
ATOM 919 O O . LEU A 1 117 ? -16.494 -3.814 18.127 1.00 96.00 117 LEU A O 1
ATOM 923 N N . ALA A 1 118 ? -16.107 -4.294 15.980 1.00 94.56 118 ALA A N 1
ATOM 924 C CA . ALA A 1 118 ? -16.879 -5.536 16.011 1.00 94.56 118 ALA A CA 1
ATOM 925 C C . ALA A 1 118 ? -16.292 -6.585 16.977 1.00 94.56 118 ALA A C 1
ATOM 927 O O . ALA A 1 118 ? -17.027 -7.405 17.537 1.00 94.56 118 ALA A O 1
ATOM 928 N N . SER A 1 119 ? -14.967 -6.597 17.154 1.00 94.12 119 SER A N 1
ATOM 929 C CA . SER A 1 119 ? -14.292 -7.475 18.111 1.00 94.12 119 SER A CA 1
ATOM 930 C C . SER A 1 119 ? -14.546 -7.045 19.556 1.00 94.12 119 SER A C 1
ATOM 932 O O . SER A 1 119 ? -14.811 -7.906 20.396 1.00 94.12 119 SER A O 1
ATOM 934 N N . GLU A 1 120 ? -14.565 -5.736 19.817 1.00 95.50 120 GLU A N 1
ATOM 935 C CA . GLU A 1 120 ? -14.878 -5.173 21.129 1.00 95.50 120 GLU A CA 1
ATOM 936 C C . GLU A 1 120 ? -16.318 -5.506 21.536 1.00 95.50 120 GLU A C 1
ATOM 938 O O . GLU A 1 120 ? -16.546 -6.024 22.630 1.00 95.50 120 GLU A O 1
ATOM 943 N N . ASP A 1 121 ? -17.284 -5.319 20.633 1.00 94.50 121 ASP A N 1
ATOM 944 C CA . ASP A 1 121 ? -18.686 -5.685 20.868 1.00 94.50 121 ASP A CA 1
ATOM 945 C C . ASP A 1 121 ? -18.843 -7.180 21.171 1.00 94.50 121 ASP A C 1
ATOM 947 O O . ASP A 1 121 ? -19.542 -7.574 22.109 1.00 94.50 121 ASP A O 1
ATOM 951 N N . ARG A 1 122 ? -18.150 -8.041 20.412 1.00 95.00 122 ARG A N 1
ATOM 952 C CA . ARG A 1 122 ? -18.162 -9.489 20.658 1.00 95.00 122 ARG A CA 1
ATOM 953 C C . ARG A 1 122 ? -17.584 -9.831 22.030 1.00 95.00 122 ARG A C 1
ATOM 955 O O . ARG A 1 122 ? -18.094 -10.736 22.689 1.00 95.00 122 ARG A O 1
ATOM 962 N N . GLN A 1 123 ? -16.543 -9.125 22.461 1.00 95.38 123 GLN A N 1
ATOM 963 C CA . GLN A 1 123 ? -15.937 -9.323 23.773 1.00 95.38 123 GLN A CA 1
ATOM 964 C C . GLN A 1 123 ? -16.861 -8.851 24.902 1.00 95.38 123 GLN A C 1
ATOM 966 O O . GLN A 1 123 ? -16.991 -9.555 25.901 1.00 95.38 123 GLN A O 1
ATOM 971 N N . ARG A 1 124 ? -17.558 -7.720 24.733 1.00 95.25 124 ARG A N 1
ATOM 972 C CA . ARG A 1 124 ? -18.566 -7.233 25.691 1.00 95.25 124 ARG A CA 1
ATOM 973 C C . ARG A 1 124 ? -19.679 -8.258 25.901 1.00 95.25 124 ARG A C 1
ATOM 975 O O . ARG A 1 124 ? -19.900 -8.679 27.032 1.00 95.25 124 ARG A O 1
ATOM 982 N N . LEU A 1 125 ? -20.281 -8.745 24.814 1.00 96.25 125 LEU A N 1
ATOM 983 C CA . LEU A 1 125 ? -21.306 -9.794 24.871 1.00 96.25 125 LEU A CA 1
ATOM 984 C C . LEU A 1 125 ? -20.771 -11.089 25.505 1.00 96.25 125 LEU A C 1
ATOM 986 O O . LEU A 1 125 ? -21.452 -11.733 26.299 1.00 96.25 125 LEU A O 1
ATOM 990 N N . GLY A 1 126 ? -19.528 -11.471 25.192 1.00 96.19 126 GLY A N 1
ATOM 991 C CA . GLY A 1 126 ? -18.873 -12.625 25.810 1.00 96.19 126 GLY A CA 1
ATOM 992 C C . GLY A 1 126 ? -18.684 -12.472 27.323 1.00 96.19 126 GLY A C 1
ATOM 993 O O . GLY A 1 126 ? -18.913 -13.423 28.074 1.00 96.19 126 GLY A O 1
ATOM 994 N N . ASN A 1 127 ? -18.316 -11.275 27.785 1.00 96.62 127 ASN A N 1
ATOM 995 C CA . ASN A 1 127 ? -18.183 -10.968 29.208 1.00 96.62 127 ASN A CA 1
ATOM 996 C C . ASN A 1 127 ? -19.542 -11.021 29.918 1.00 96.62 127 ASN A C 1
ATOM 998 O O . ASN A 1 127 ? -19.633 -11.614 30.991 1.00 96.62 127 ASN A O 1
ATOM 1002 N N . GLU A 1 128 ? -20.597 -10.472 29.311 1.00 96.94 128 GLU A N 1
ATOM 1003 C CA . GLU A 1 128 ? -21.970 -10.554 29.831 1.00 96.94 128 GLU A CA 1
ATOM 1004 C C . GLU A 1 128 ? -22.434 -12.010 29.964 1.00 96.94 128 GLU A C 1
ATOM 1006 O O . GLU A 1 128 ? -22.886 -12.426 31.031 1.00 96.94 128 GLU A O 1
ATOM 1011 N N . HIS A 1 129 ? -22.243 -12.827 28.923 1.00 95.81 129 HIS A N 1
ATOM 1012 C CA . HIS A 1 129 ? -22.550 -14.259 28.980 1.00 95.81 129 HIS A CA 1
ATOM 1013 C C . HIS A 1 129 ? -21.751 -14.975 30.076 1.00 95.81 129 HIS A C 1
ATOM 1015 O O . HIS A 1 129 ? -22.283 -15.829 30.783 1.00 95.81 129 HIS A O 1
ATOM 1021 N N . THR A 1 130 ? -20.474 -14.624 30.248 1.00 97.38 130 THR A N 1
ATOM 1022 C CA . THR A 1 130 ? -19.627 -15.203 31.300 1.00 97.38 130 THR A CA 1
ATOM 1023 C C . THR A 1 130 ? -20.155 -14.846 32.689 1.00 97.38 130 THR A C 1
ATOM 1025 O O . THR A 1 130 ? -20.214 -15.710 33.562 1.00 97.38 130 THR A O 1
ATOM 1028 N N . GLN A 1 131 ? -20.598 -13.603 32.897 1.00 97.38 131 GLN A N 1
ATOM 1029 C CA . GLN A 1 131 ? -21.220 -13.184 34.155 1.00 97.38 131 GLN A CA 1
ATOM 1030 C C . GLN A 1 131 ? -22.512 -13.958 34.436 1.00 97.38 131 GLN A C 1
ATOM 1032 O O . GLN A 1 131 ? -22.681 -14.457 35.549 1.00 97.38 131 GLN A O 1
ATOM 1037 N N . GLN A 1 132 ? -23.367 -14.142 33.426 1.00 97.50 132 GLN A N 1
ATOM 1038 C CA . GLN A 1 132 ? -24.585 -14.951 33.549 1.00 97.50 132 GLN A CA 1
ATOM 1039 C C . GLN A 1 132 ? -24.270 -16.410 33.912 1.00 97.50 132 GLN A C 1
ATOM 1041 O O . GLN A 1 132 ? -24.911 -16.983 34.790 1.00 97.50 132 GLN A O 1
ATOM 1046 N N . LEU A 1 133 ? -23.251 -17.017 33.292 1.00 97.69 133 LEU A N 1
ATOM 1047 C CA . LEU A 1 133 ? -22.819 -18.377 33.632 1.00 97.69 133 LEU A CA 1
ATOM 1048 C C . LEU A 1 133 ? -22.337 -18.477 35.083 1.00 97.69 133 LEU A C 1
ATOM 1050 O O . LEU A 1 133 ? -22.688 -19.427 35.781 1.00 97.69 133 LEU A O 1
ATOM 1054 N N . LEU A 1 134 ? -21.568 -17.496 35.558 1.00 97.69 134 LEU A N 1
ATOM 1055 C CA . LEU A 1 134 ? -21.121 -17.451 36.951 1.00 97.69 134 LEU A CA 1
ATOM 1056 C C . LEU A 1 134 ? -22.296 -17.312 37.925 1.00 97.69 134 LEU A C 1
ATOM 1058 O O . LEU A 1 134 ? -22.281 -17.928 38.991 1.00 97.69 134 LEU A O 1
ATOM 1062 N N . GLU A 1 135 ? -23.315 -16.532 37.571 1.00 97.56 135 GLU A N 1
ATOM 1063 C CA . GLU A 1 135 ? -24.535 -16.397 38.366 1.00 97.56 135 GLU A CA 1
ATOM 1064 C C . GLU A 1 135 ? -25.311 -17.717 38.443 1.00 97.56 135 GLU A C 1
ATOM 1066 O O . GLU A 1 135 ? -25.623 -18.182 39.540 1.00 97.56 135 GLU A O 1
ATOM 1071 N N . LEU A 1 136 ? -25.535 -18.385 37.307 1.00 97.62 136 LEU A N 1
ATOM 1072 C CA . LEU A 1 136 ? -26.187 -19.698 37.273 1.00 97.62 136 LEU A CA 1
ATOM 1073 C C . LEU A 1 136 ? -25.422 -20.745 38.092 1.00 97.62 136 LEU A C 1
ATOM 1075 O O . LEU A 1 136 ? -26.035 -21.524 38.822 1.00 97.62 136 LEU A O 1
ATOM 1079 N N . LEU A 1 137 ? -24.088 -20.748 38.015 1.00 97.50 137 LEU A N 1
ATOM 1080 C CA . LEU A 1 137 ? -23.248 -21.645 38.812 1.00 97.50 137 LEU A CA 1
ATOM 1081 C C . LEU A 1 137 ? -23.392 -21.380 40.317 1.00 97.50 137 LEU A C 1
ATOM 1083 O O . LEU A 1 137 ? -23.500 -22.330 41.098 1.00 97.50 137 LEU A O 1
ATOM 1087 N N . LYS A 1 138 ? -23.444 -20.108 40.737 1.00 97.38 138 LYS A N 1
ATOM 1088 C CA . LYS A 1 138 ? -23.690 -19.741 42.141 1.00 97.38 138 LYS A CA 1
ATOM 1089 C C . LYS A 1 138 ? -25.057 -20.223 42.614 1.00 97.38 138 LYS A C 1
ATOM 1091 O O . LYS A 1 138 ? -25.136 -20.837 43.673 1.00 97.38 138 LYS A O 1
ATOM 1096 N N . LEU A 1 139 ? -26.107 -20.002 41.821 1.00 97.31 139 LEU A N 1
ATOM 1097 C CA . LEU A 1 139 ? -27.460 -20.454 42.152 1.00 97.31 139 LEU A CA 1
ATOM 1098 C C . LEU A 1 139 ? -27.537 -21.979 42.271 1.00 97.31 139 LEU A C 1
ATOM 1100 O O . LEU A 1 139 ? -28.141 -22.492 43.206 1.00 97.31 139 LEU A O 1
ATOM 1104 N N . ASN A 1 140 ? -26.891 -22.716 41.366 1.00 96.50 140 ASN A N 1
ATOM 1105 C CA . ASN A 1 140 ? -26.858 -24.177 41.428 1.00 96.50 140 ASN A CA 1
ATOM 1106 C C . ASN A 1 140 ? -26.136 -24.681 42.693 1.00 96.50 140 ASN A C 1
ATOM 1108 O O . ASN A 1 140 ? -26.606 -25.598 43.369 1.00 96.50 140 ASN A O 1
ATOM 1112 N N . THR A 1 141 ? -25.030 -24.023 43.052 1.00 96.31 141 THR A N 1
ATOM 1113 C CA . THR A 1 141 ? -24.282 -24.310 44.285 1.00 96.31 141 THR A CA 1
ATOM 1114 C C . THR A 1 141 ? -25.137 -24.041 45.526 1.00 96.31 141 THR A C 1
ATOM 1116 O O . THR A 1 141 ? -25.158 -24.859 46.445 1.00 96.31 141 THR A O 1
ATOM 1119 N N . GLU A 1 142 ? -25.885 -22.936 45.540 1.00 96.62 142 GLU A N 1
ATOM 1120 C CA . GLU A 1 142 ? -26.763 -22.575 46.655 1.00 96.62 142 GLU A CA 1
ATOM 1121 C C . GLU A 1 142 ? -27.930 -23.555 46.802 1.00 96.62 142 GLU A C 1
ATOM 1123 O O . GLU A 1 142 ? -28.150 -24.084 47.887 1.00 96.62 142 GLU A O 1
ATOM 1128 N N . LEU A 1 143 ? -28.613 -23.893 45.702 1.00 96.38 143 LEU A N 1
ATOM 1129 C CA . LEU A 1 143 ? -29.665 -24.915 45.699 1.00 96.38 143 LEU A CA 1
ATOM 1130 C C . LEU A 1 143 ? -29.152 -26.253 46.239 1.00 96.38 143 LEU A C 1
ATOM 1132 O O . LEU A 1 143 ? -29.833 -26.909 47.030 1.00 96.38 143 LEU A O 1
ATOM 1136 N N . THR A 1 144 ? -27.938 -26.644 45.849 1.00 94.81 144 THR A N 1
ATOM 1137 C CA . THR A 1 144 ? -27.289 -27.861 46.354 1.00 94.81 144 THR A CA 1
ATOM 1138 C C . THR A 1 144 ? -27.057 -27.773 47.865 1.00 94.81 144 THR A C 1
ATOM 1140 O O . THR A 1 144 ? -27.342 -28.726 48.591 1.00 94.81 144 THR A O 1
ATOM 1143 N N . ARG A 1 145 ? -26.606 -26.616 48.362 1.00 95.31 145 ARG A N 1
ATOM 1144 C CA . ARG A 1 145 ? -26.385 -26.368 49.792 1.00 95.31 145 ARG A CA 1
ATOM 1145 C C . ARG A 1 145 ? -27.686 -26.409 50.593 1.00 95.31 145 ARG A C 1
ATOM 1147 O O . ARG A 1 145 ? -27.739 -27.109 51.600 1.00 95.31 145 ARG A O 1
ATOM 1154 N N . THR A 1 146 ? -28.735 -25.725 50.136 1.00 96.12 146 THR A N 1
ATOM 1155 C CA . THR A 1 146 ? -30.056 -25.745 50.785 1.00 96.12 146 THR A CA 1
ATOM 1156 C C . THR A 1 146 ? -30.639 -27.155 50.799 1.00 96.12 146 THR A C 1
ATOM 1158 O O . THR A 1 146 ? -31.170 -27.594 51.815 1.00 96.12 146 THR A O 1
ATOM 1161 N N . THR A 1 147 ? -30.499 -27.901 49.700 1.00 95.75 147 THR A N 1
ATOM 1162 C CA . THR A 1 147 ? -30.944 -29.302 49.626 1.00 95.75 147 THR A CA 1
ATOM 1163 C C . THR A 1 147 ? -30.230 -30.160 50.670 1.00 95.75 147 THR A C 1
ATOM 1165 O O . THR A 1 147 ? -30.871 -30.935 51.380 1.00 95.75 147 THR A O 1
ATOM 1168 N N . HIS A 1 148 ? -28.912 -29.993 50.804 1.00 94.62 148 HIS A N 1
ATOM 1169 C CA . HIS A 1 148 ? -28.127 -30.705 51.807 1.00 94.62 148 HIS A CA 1
ATOM 1170 C C . HIS A 1 148 ? -28.552 -30.343 53.240 1.00 94.62 148 HIS A C 1
ATOM 1172 O O . HIS A 1 148 ? -28.756 -31.233 54.062 1.00 94.62 148 HIS A O 1
ATOM 1178 N N . GLU A 1 149 ? -28.765 -29.057 53.533 1.00 95.44 149 GLU A N 1
ATOM 1179 C CA . GLU A 1 149 ? -29.219 -28.594 54.850 1.00 95.44 149 GLU A CA 1
ATOM 1180 C C . GLU A 1 149 ? -30.606 -29.141 55.219 1.00 95.44 149 GLU A C 1
ATOM 1182 O O . GLU A 1 149 ? -30.806 -29.628 56.334 1.00 95.44 149 GLU A O 1
ATOM 1187 N N . LEU A 1 150 ? -31.558 -29.115 54.280 1.00 95.50 150 LEU A N 1
ATOM 1188 C CA . LEU A 1 150 ? -32.888 -29.693 54.478 1.00 95.50 150 LEU A CA 1
ATOM 1189 C C . LEU A 1 150 ? -32.808 -31.195 54.768 1.00 95.50 150 LEU A C 1
ATOM 1191 O O . LEU A 1 150 ? -33.508 -31.676 55.658 1.00 95.50 150 LEU A O 1
ATOM 1195 N N . SER A 1 151 ? -31.929 -31.920 54.071 1.00 94.44 151 SER A N 1
ATOM 1196 C CA . SER A 1 151 ? -31.700 -33.346 54.322 1.00 94.44 151 SER A CA 1
ATOM 1197 C C . SER A 1 151 ? -31.209 -33.596 55.750 1.00 94.44 151 SER A C 1
ATOM 1199 O O . SER A 1 151 ? -31.772 -34.441 56.443 1.00 94.44 151 SER A O 1
ATOM 1201 N N . LEU A 1 152 ? -30.225 -32.822 56.222 1.00 94.25 152 LEU A N 1
ATOM 1202 C CA . LEU A 1 152 ? -29.720 -32.925 57.598 1.00 94.25 152 LEU A CA 1
ATOM 1203 C C . LEU A 1 152 ? -30.806 -32.591 58.632 1.00 94.25 152 LEU A C 1
ATOM 1205 O O . LEU A 1 152 ? -30.923 -33.250 59.662 1.00 94.25 152 LEU A O 1
ATOM 1209 N N . ARG A 1 153 ? -31.642 -31.581 58.360 1.00 94.44 153 ARG A N 1
ATOM 1210 C CA . ARG A 1 153 ? -32.755 -31.202 59.244 1.00 94.44 153 ARG A CA 1
ATOM 1211 C C . ARG A 1 153 ? -33.793 -32.321 59.356 1.00 94.44 153 ARG A C 1
ATOM 1213 O O . ARG A 1 153 ? -34.279 -32.579 60.456 1.00 94.44 153 ARG A O 1
ATOM 1220 N N . ILE A 1 154 ? -34.137 -32.960 58.235 1.00 94.81 154 ILE A N 1
ATOM 1221 C CA . ILE A 1 154 ? -35.065 -34.099 58.192 1.00 94.81 154 ILE A CA 1
ATOM 1222 C C . ILE A 1 154 ? -34.488 -35.279 58.970 1.00 94.81 154 ILE A C 1
ATOM 1224 O O . ILE A 1 154 ? -35.219 -35.890 59.745 1.00 94.81 154 ILE A O 1
ATOM 1228 N N . GLU A 1 155 ? -33.198 -35.575 58.809 1.00 90.88 155 GLU A N 1
ATOM 1229 C CA . GLU A 1 155 ? -32.521 -36.654 59.535 1.00 90.88 155 GLU A CA 1
ATOM 1230 C C . GLU A 1 155 ? -32.614 -36.446 61.052 1.00 90.88 155 GLU A C 1
ATOM 1232 O O . GLU A 1 155 ? -33.126 -37.310 61.761 1.00 90.88 155 GLU A O 1
ATOM 1237 N N . VAL A 1 156 ? -32.250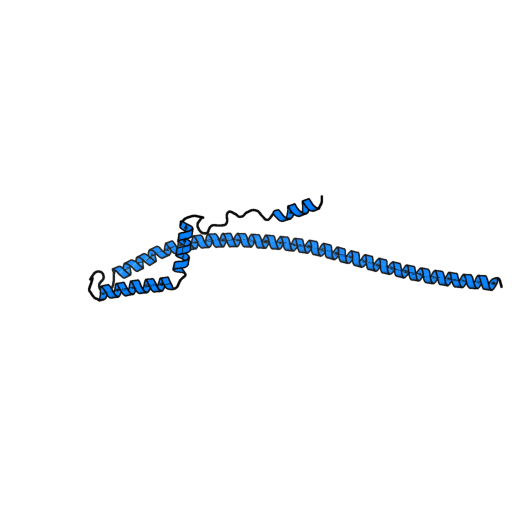 -35.255 61.537 1.00 93.06 156 VAL A N 1
ATOM 1238 C CA . VAL A 1 156 ? -32.327 -34.909 62.967 1.00 93.06 156 VAL A CA 1
ATOM 1239 C C . VAL A 1 156 ? -33.765 -34.956 63.489 1.00 93.06 156 VAL A C 1
ATOM 1241 O O . VAL A 1 156 ? -34.020 -35.508 64.559 1.00 93.06 156 VAL A O 1
ATOM 1244 N N . LEU A 1 157 ? -34.730 -34.393 62.750 1.00 89.81 157 LEU A N 1
ATOM 1245 C CA . LEU A 1 157 ? -36.144 -34.437 63.141 1.00 89.81 157 LEU A CA 1
ATOM 1246 C C . LEU A 1 157 ? -36.673 -35.874 63.198 1.00 89.81 157 LEU A C 1
ATOM 1248 O O . LEU A 1 157 ? -37.442 -36.206 64.099 1.00 89.81 157 LEU A O 1
ATOM 1252 N N . THR A 1 158 ? -36.251 -36.726 62.265 1.00 88.88 158 THR A N 1
ATOM 1253 C CA . THR A 1 158 ? -36.640 -38.140 62.228 1.00 88.88 158 THR A CA 1
ATOM 1254 C C . THR A 1 158 ? -36.025 -38.903 63.397 1.00 88.88 158 THR A C 1
ATOM 1256 O O . THR A 1 158 ? -36.721 -39.685 64.041 1.00 88.88 158 THR A O 1
ATOM 1259 N N . GLU A 1 159 ? -34.763 -38.636 63.734 1.00 89.06 159 GLU A N 1
ATOM 1260 C CA . GLU A 1 159 ? -34.098 -39.237 64.893 1.00 89.06 159 GLU A CA 1
ATOM 1261 C C . GLU A 1 159 ? -34.779 -38.832 66.214 1.00 89.06 159 GLU A C 1
ATOM 1263 O O . GLU A 1 159 ? -35.048 -39.674 67.073 1.00 89.06 159 GLU A O 1
ATOM 1268 N N . GLU A 1 160 ? -35.128 -37.551 66.362 1.00 88.94 160 GLU A N 1
ATOM 1269 C CA . GLU A 1 160 ? -35.855 -37.027 67.523 1.00 88.94 160 GLU A CA 1
ATOM 1270 C C . GLU A 1 160 ? -37.263 -37.640 67.625 1.00 88.94 160 GLU A C 1
ATOM 1272 O O . GLU A 1 160 ? -37.692 -38.037 68.714 1.00 88.94 160 GLU A O 1
ATOM 1277 N N . MET A 1 161 ? -37.980 -37.772 66.500 1.00 83.69 161 MET A N 1
ATOM 1278 C CA . MET A 1 161 ? -39.267 -38.471 66.455 1.00 83.69 161 MET A CA 1
ATOM 1279 C C . MET A 1 161 ? -39.128 -39.945 66.843 1.00 83.69 161 MET A C 1
ATOM 1281 O O . MET A 1 161 ? -39.928 -40.425 67.645 1.00 83.69 161 MET A O 1
ATOM 1285 N N . HIS A 1 162 ? -38.111 -40.646 66.334 1.00 85.06 162 HIS A N 1
ATOM 1286 C CA . HIS A 1 162 ? -37.858 -42.052 66.653 1.00 85.06 162 HIS A CA 1
ATOM 1287 C C . HIS A 1 162 ? -37.567 -42.242 68.150 1.00 85.06 162 HIS A C 1
ATOM 1289 O O . HIS A 1 162 ? -38.231 -43.040 68.809 1.00 85.06 162 HIS A O 1
ATOM 1295 N N . LYS A 1 163 ? -36.692 -41.411 68.736 1.00 85.25 163 LYS A N 1
ATOM 1296 C CA . LYS A 1 163 ? -36.408 -41.415 70.185 1.00 85.25 163 LYS A CA 1
ATOM 1297 C C . LYS A 1 163 ? -37.639 -41.125 71.045 1.00 85.25 163 LYS A C 1
ATOM 1299 O O . LYS A 1 163 ? -37.789 -41.704 72.122 1.00 85.25 163 LYS A O 1
ATOM 1304 N N . ARG A 1 164 ? -38.508 -40.201 70.622 1.00 84.25 164 ARG A N 1
ATOM 1305 C CA . ARG A 1 164 ? -39.751 -39.890 71.351 1.00 84.25 164 ARG A CA 1
ATOM 1306 C C . ARG A 1 164 ? -40.763 -41.023 71.261 1.00 84.25 164 ARG A C 1
ATOM 1308 O O . ARG A 1 164 ? -41.414 -41.311 72.264 1.00 84.25 164 ARG A O 1
ATOM 1315 N N . LEU A 1 165 ? -40.871 -41.664 70.098 1.00 79.94 165 LEU A N 1
ATOM 1316 C CA . LEU A 1 165 ? -41.752 -42.806 69.899 1.00 79.94 165 LEU A CA 1
ATOM 1317 C C . LEU A 1 165 ? -41.318 -43.982 70.782 1.00 79.94 165 LEU A C 1
ATOM 1319 O O . LEU A 1 165 ? -42.145 -44.484 71.540 1.00 79.94 165 LEU A O 1
ATOM 1323 N N . ASP A 1 166 ? -40.028 -44.322 70.801 1.00 75.62 166 ASP A N 1
ATOM 1324 C CA . ASP A 1 166 ? -39.485 -45.379 71.666 1.00 75.62 166 ASP A CA 1
ATOM 1325 C C . ASP A 1 166 ? -39.760 -45.116 73.150 1.00 75.62 166 ASP A C 1
ATOM 1327 O O . ASP A 1 166 ? -40.236 -46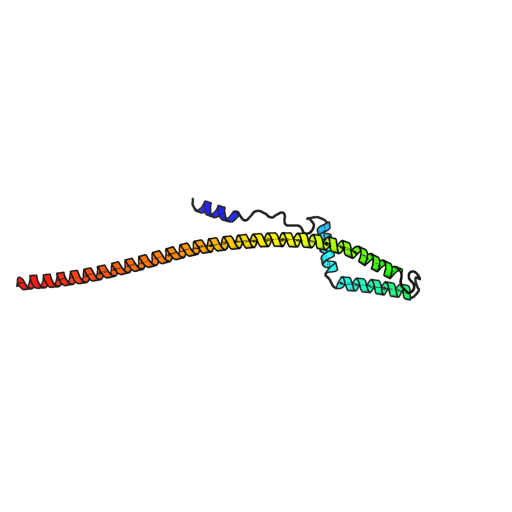.004 73.855 1.00 75.62 166 ASP A O 1
ATOM 1331 N N . ARG A 1 167 ? -39.554 -43.877 73.629 1.00 76.31 167 ARG A N 1
ATOM 1332 C CA . ARG A 1 167 ? -39.894 -43.511 75.017 1.00 76.31 167 ARG A CA 1
ATOM 1333 C C . ARG A 1 167 ? -41.382 -43.659 75.317 1.00 76.31 167 ARG A C 1
ATOM 1335 O O . ARG A 1 167 ? -41.737 -44.084 76.413 1.00 76.31 167 ARG A O 1
ATOM 1342 N N . SER A 1 168 ? -42.246 -43.282 74.374 1.00 73.19 168 SER A N 1
ATOM 1343 C CA . SER A 1 168 ? -43.698 -43.388 74.549 1.00 73.19 168 SER A CA 1
ATOM 1344 C C . SER A 1 168 ? -44.175 -44.842 74.576 1.00 73.19 168 SER A C 1
ATOM 1346 O O . SER A 1 168 ? -45.028 -45.179 75.392 1.00 73.19 168 SER A O 1
ATOM 1348 N N . VAL A 1 169 ? -43.566 -45.710 73.763 1.00 70.81 169 VAL A N 1
ATOM 1349 C CA . VAL A 1 169 ? -43.840 -47.152 73.735 1.00 70.81 169 VAL A CA 1
ATOM 1350 C C . VAL A 1 169 ? -43.330 -47.822 75.014 1.00 70.81 169 VAL A C 1
ATOM 1352 O O . VAL A 1 169 ? -44.074 -48.576 75.632 1.00 70.81 169 VAL A O 1
ATOM 1355 N N . SER A 1 170 ? -42.125 -47.480 75.488 1.00 66.25 170 SER A N 1
ATOM 1356 C CA . SER A 1 170 ? -41.569 -48.024 76.741 1.00 66.25 170 SER A CA 1
ATOM 1357 C C . SER A 1 170 ? -42.290 -47.561 78.013 1.00 66.25 170 SER A C 1
ATOM 1359 O O . SER A 1 170 ? -42.102 -48.150 79.068 1.00 66.25 170 SER A O 1
ATOM 1361 N N . ALA A 1 171 ? -43.080 -46.484 77.940 1.00 63.03 171 ALA A N 1
ATOM 1362 C CA . ALA A 1 171 ? -43.867 -45.973 79.064 1.00 63.03 171 ALA A CA 1
ATOM 1363 C C . ALA A 1 171 ? -45.287 -46.571 79.134 1.00 63.03 171 ALA A C 1
ATOM 1365 O O . ALA A 1 171 ? -46.004 -46.310 80.099 1.00 63.03 171 ALA A O 1
ATOM 1366 N N . GLN A 1 172 ? -45.707 -47.334 78.116 1.00 56.41 172 GLN A N 1
ATOM 1367 C CA . GLN A 1 172 ? -47.013 -48.008 78.053 1.00 56.41 172 GLN A CA 1
ATOM 1368 C C . GLN A 1 172 ? -46.942 -49.535 78.239 1.00 56.41 172 GLN A C 1
ATOM 1370 O O . GLN A 1 172 ? -47.995 -50.162 78.353 1.00 56.41 172 GLN A O 1
ATOM 1375 N N . SER A 1 173 ? -45.741 -50.122 78.291 1.00 46.31 173 SER A N 1
ATOM 1376 C CA . SER A 1 173 ? -45.480 -51.529 78.643 1.00 46.31 173 SER A CA 1
ATOM 1377 C C . SER A 1 173 ? -45.090 -51.682 80.108 1.00 46.31 173 SER A C 1
ATOM 1379 O O . SER A 1 173 ? -45.591 -52.623 80.756 1.00 46.31 173 SER A O 1
#

pLDDT: mean 81.98, std 15.39, range [45.72, 97.69]

Foldseek 3Di:
DVVVVVVVVVCPPPPPVVVPDLVQPVDPVSVVVVVVVVCVVDCVVVVVVVVVVVVVCVCCVVVVDVPAHPVRPVVVVVVVVVVVVVVVVVVVVVVSVVVVVVVVVVVVVVVVVVVVVVVVVVVVVVVVVVVVVVVVVVVVVVVVVVVVVVVVVVVVVVVVVVVVVVVVVVVVD

Secondary structure (DSSP, 8-state):
-HHHHHHHHTTTT-----S---BTBSSHHHHHHHHHHHHHTSTHHHHHHHHHHHHHHHHHHTTSSTTS-TTTHHHHHHHHHHHHHHHHHHHHHHHHHHHHHHHHHHHHHHHHHHHHHHHHHHHHHHHHHHHHHHHHHHHHHHHHHHHHHHHHHHHHHHHHHHHHHHHHHHTT-